Protein AF-A0A9D9YTU1-F1 (afdb_monomer_lite)

Foldseek 3Di:
DDDPPDPPVPDQDEAEAEAPLPQVVQVVVVVVQVVPQPDPDPVSGHHYDYDNDVVQDDPVCQVVVNDDHD

Secondary structure (DSSP, 8-state):
-----------PPPEEEEE-SSHHHHHHHHHHHHHHS--SSGGGS--EEEEE-TTS--HHHHHTTSS---

Sequence (70 aa):
MEQAVENSQTAAKIAGIMGGMGPEATVDFMARVLAATDAATDQEHIHMLVDHNPRVPDRHASISGSGPDA

Structure (mmCIF, N/CA/C/O backbone):
data_AF-A0A9D9YTU1-F1
#
_entry.id   AF-A0A9D9YTU1-F1
#
loop_
_atom_site.group_PDB
_atom_site.id
_atom_site.type_symbol
_atom_site.label_atom_id
_atom_site.label_alt_id
_atom_site.label_comp_id
_atom_site.label_asym_id
_atom_site.label_entity_id
_atom_site.label_seq_id
_atom_site.pdbx_PDB_ins_code
_atom_site.Cartn_x
_atom_site.Cartn_y
_atom_site.Cartn_z
_atom_site.occupancy
_atom_site.B_iso_or_equiv
_atom_site.auth_seq_id
_atom_site.auth_comp_id
_atom_site.auth_asym_id
_atom_site.auth_atom_id
_atom_site.pdbx_PDB_model_num
ATOM 1 N N . MET A 1 1 ? 14.149 -15.233 39.377 1.00 53.03 1 MET A N 1
ATOM 2 C CA . MET A 1 1 ? 13.354 -16.373 38.882 1.00 53.03 1 MET A CA 1
ATOM 3 C C . MET A 1 1 ? 11.947 -16.096 39.379 1.00 53.03 1 MET A C 1
ATOM 5 O O . MET A 1 1 ? 11.711 -16.253 40.560 1.00 53.03 1 MET A O 1
ATOM 9 N N . GLU A 1 2 ? 11.082 -15.395 38.663 1.00 48.75 2 GLU A N 1
ATOM 10 C CA . GLU A 1 2 ? 10.699 -15.603 37.272 1.00 48.75 2 GLU A CA 1
ATOM 11 C C . GLU A 1 2 ? 10.162 -14.267 36.717 1.00 48.75 2 GLU A C 1
ATOM 13 O O . GLU A 1 2 ? 9.173 -13.741 37.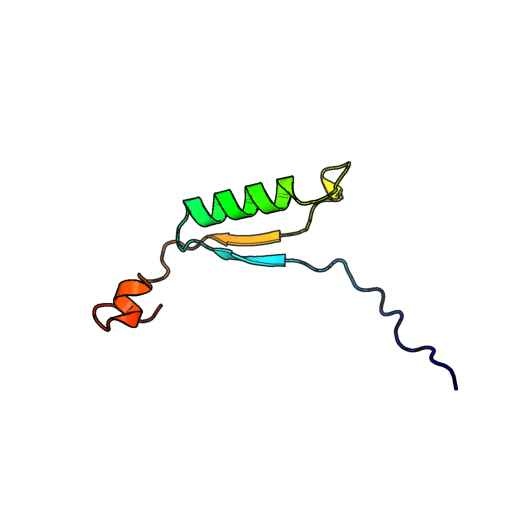208 1.00 48.75 2 GLU A O 1
ATOM 18 N N . GLN A 1 3 ? 10.890 -13.689 35.761 1.00 46.72 3 GLN A N 1
ATOM 19 C CA . GLN A 1 3 ? 10.370 -12.889 34.645 1.00 46.72 3 GLN A CA 1
ATOM 20 C C . GLN A 1 3 ? 9.238 -11.878 34.937 1.00 46.72 3 GLN A C 1
ATOM 22 O O . GLN A 1 3 ? 8.074 -12.122 34.650 1.00 46.72 3 GLN A O 1
ATOM 27 N N . ALA A 1 4 ? 9.617 -10.664 35.345 1.00 47.84 4 ALA A N 1
ATOM 28 C CA . ALA A 1 4 ? 8.874 -9.447 34.991 1.00 47.84 4 ALA A CA 1
ATOM 29 C C . ALA A 1 4 ? 9.535 -8.784 33.766 1.00 47.84 4 ALA A C 1
ATOM 31 O O . ALA A 1 4 ? 9.875 -7.602 33.774 1.00 47.84 4 ALA A O 1
ATOM 32 N N . VAL A 1 5 ? 9.807 -9.601 32.743 1.00 55.72 5 VAL A N 1
ATOM 33 C CA . VAL A 1 5 ? 10.289 -9.142 31.440 1.00 55.72 5 VAL A CA 1
ATOM 34 C C . VAL A 1 5 ? 9.099 -8.510 30.714 1.00 55.72 5 VAL A C 1
ATOM 36 O O . VAL A 1 5 ? 8.122 -9.182 30.417 1.00 55.72 5 VAL A O 1
ATOM 39 N N . GLU A 1 6 ? 9.213 -7.201 30.490 1.00 50.84 6 GLU A N 1
ATOM 40 C CA . GLU A 1 6 ? 8.594 -6.430 29.403 1.00 50.84 6 GLU A CA 1
ATOM 41 C C . GLU A 1 6 ? 7.063 -6.415 29.287 1.00 50.84 6 GLU A C 1
ATOM 43 O O . GLU A 1 6 ? 6.485 -6.977 28.367 1.00 50.84 6 GLU A O 1
ATOM 48 N N . ASN A 1 7 ? 6.416 -5.565 30.086 1.00 52.03 7 ASN A N 1
ATOM 49 C CA . ASN A 1 7 ? 5.256 -4.818 29.586 1.00 52.03 7 ASN A CA 1
ATOM 50 C C . ASN A 1 7 ? 5.706 -3.403 29.211 1.00 52.03 7 ASN A C 1
ATOM 52 O O . ASN A 1 7 ? 5.390 -2.422 29.884 1.00 52.03 7 ASN A O 1
ATOM 56 N N . SER A 1 8 ? 6.465 -3.294 28.118 1.00 56.97 8 SER A N 1
ATOM 57 C CA . SER A 1 8 ? 6.464 -2.044 27.363 1.00 56.97 8 SER A CA 1
ATOM 58 C C . SER A 1 8 ? 5.084 -1.951 26.724 1.00 56.97 8 SER A C 1
ATOM 60 O O . SER A 1 8 ? 4.753 -2.772 25.866 1.00 56.97 8 SER A O 1
ATOM 62 N N . GLN A 1 9 ? 4.254 -1.010 27.186 1.00 56.91 9 GLN A N 1
ATOM 63 C CA . GLN A 1 9 ? 3.058 -0.583 26.463 1.00 56.91 9 GLN A CA 1
ATOM 64 C C . GLN A 1 9 ? 3.503 -0.250 25.042 1.00 56.91 9 GLN A C 1
ATOM 66 O O . GLN A 1 9 ? 4.073 0.809 24.786 1.00 56.91 9 GLN A O 1
ATOM 71 N N . THR A 1 10 ? 3.343 -1.200 24.125 1.00 57.03 10 THR A N 1
ATOM 72 C CA . THR A 1 10 ? 3.811 -1.017 22.763 1.00 57.03 10 THR A CA 1
ATOM 73 C C . THR A 1 10 ? 2.795 -0.086 22.138 1.00 57.03 10 THR A C 1
ATOM 75 O O . THR A 1 10 ? 1.674 -0.498 21.848 1.00 57.03 10 THR A O 1
ATOM 78 N N . ALA A 1 11 ? 3.160 1.191 22.009 1.00 69.38 11 ALA A N 1
ATOM 79 C CA . ALA A 1 11 ? 2.415 2.136 21.193 1.00 69.38 11 ALA A CA 1
ATOM 80 C C . ALA A 1 11 ? 2.024 1.434 19.884 1.00 69.38 11 ALA A C 1
ATOM 82 O O . ALA A 1 11 ? 2.846 0.701 19.319 1.00 69.38 11 ALA A O 1
ATOM 83 N N . ALA A 1 12 ? 0.767 1.592 19.460 1.00 83.00 12 ALA A N 1
ATOM 84 C CA . ALA A 1 12 ? 0.243 0.920 18.276 1.00 83.00 12 ALA A CA 1
ATOM 85 C C . ALA A 1 12 ? 1.244 1.060 17.117 1.00 83.00 12 ALA A C 1
ATOM 87 O O . ALA A 1 12 ? 1.652 2.170 16.765 1.00 83.00 12 ALA A O 1
ATOM 88 N N . LYS A 1 13 ? 1.711 -0.076 16.588 1.00 91.75 13 LYS A N 1
ATOM 89 C CA . LYS A 1 13 ? 2.750 -0.095 15.553 1.00 91.75 13 LYS A CA 1
ATOM 90 C C . LYS A 1 13 ? 2.168 0.440 14.248 1.00 91.75 13 LYS A C 1
ATOM 92 O O . LYS A 1 13 ? 1.039 0.115 13.894 1.00 91.75 13 LYS A O 1
ATOM 97 N N . ILE A 1 14 ? 2.966 1.224 13.532 1.00 96.12 14 ILE A N 1
ATOM 98 C CA . ILE A 1 14 ? 2.600 1.786 12.231 1.00 96.12 14 ILE A CA 1
ATOM 99 C C . ILE A 1 14 ? 3.235 0.928 11.139 1.00 96.12 14 ILE A C 1
ATOM 101 O O . ILE A 1 14 ? 4.439 0.664 11.177 1.00 96.12 14 ILE A O 1
ATOM 105 N N . ALA A 1 15 ? 2.437 0.505 10.162 1.00 96.75 15 ALA A N 1
ATOM 106 C CA . ALA A 1 15 ? 2.932 -0.199 8.987 1.00 96.75 15 ALA A CA 1
ATOM 107 C C . ALA A 1 15 ? 3.429 0.812 7.941 1.00 96.75 15 ALA A C 1
ATOM 109 O O . ALA A 1 15 ? 2.648 1.594 7.404 1.00 96.75 15 ALA A O 1
ATOM 110 N N . GLY A 1 16 ? 4.732 0.802 7.653 1.00 97.81 16 GLY A N 1
ATOM 111 C CA . GLY A 1 16 ? 5.318 1.574 6.555 1.00 97.81 16 GLY A CA 1
ATOM 112 C C . GLY A 1 16 ? 5.294 0.777 5.252 1.00 97.81 16 GLY A C 1
ATOM 113 O O . GLY A 1 16 ? 5.771 -0.357 5.219 1.00 97.81 16 GLY A O 1
ATOM 114 N N . ILE A 1 17 ? 4.750 1.361 4.185 1.00 98.00 17 ILE A N 1
ATOM 115 C CA . ILE A 1 17 ? 4.608 0.721 2.872 1.00 98.00 17 ILE A CA 1
ATOM 116 C C . ILE A 1 17 ? 5.363 1.556 1.838 1.00 98.00 17 ILE A C 1
ATOM 118 O O . ILE A 1 17 ? 4.957 2.671 1.520 1.00 98.00 17 ILE A O 1
ATOM 122 N N . MET A 1 18 ? 6.442 0.991 1.294 1.00 97.06 18 MET A N 1
ATOM 123 C CA . MET A 1 18 ? 7.182 1.559 0.163 1.00 97.06 18 MET A CA 1
ATOM 124 C C . MET A 1 18 ? 6.570 1.034 -1.139 1.00 97.06 18 MET A C 1
ATOM 126 O O . MET A 1 18 ? 6.822 -0.104 -1.543 1.00 97.06 18 MET A O 1
ATOM 130 N N . GLY A 1 19 ? 5.704 1.835 -1.751 1.00 97.00 19 GLY A N 1
ATOM 131 C CA . GLY A 1 19 ? 4.920 1.483 -2.932 1.00 97.00 19 GLY A CA 1
ATOM 132 C C . GLY A 1 19 ? 5.345 2.234 -4.194 1.00 97.00 19 GLY A C 1
ATOM 133 O O . GLY A 1 19 ? 6.456 2.736 -4.314 1.00 97.00 19 GLY A O 1
ATOM 134 N N . GLY A 1 20 ? 4.443 2.284 -5.175 1.00 96.25 20 GLY A N 1
ATOM 135 C CA . GLY A 1 20 ? 4.660 2.922 -6.479 1.00 96.25 20 GLY A CA 1
ATOM 136 C C . GLY A 1 20 ? 5.295 2.019 -7.543 1.00 96.25 20 GLY A C 1
ATOM 137 O O . GLY A 1 20 ? 5.444 2.439 -8.685 1.00 96.25 20 GLY A O 1
ATOM 138 N N . MET A 1 21 ? 5.595 0.758 -7.213 1.00 95.75 21 MET A N 1
ATOM 139 C CA . MET A 1 21 ? 6.354 -0.185 -8.048 1.00 95.75 21 MET A CA 1
ATOM 140 C C . MET A 1 21 ? 5.541 -1.446 -8.447 1.00 95.75 21 MET A C 1
ATOM 142 O O . MET A 1 21 ? 5.990 -2.578 -8.269 1.00 95.75 21 MET A O 1
ATOM 146 N N . GLY A 1 22 ? 4.338 -1.368 -9.017 1.00 95.25 22 GLY A N 1
ATOM 147 C CA . GLY A 1 22 ? 3.697 -0.211 -9.645 1.00 95.25 22 GLY A CA 1
ATOM 148 C C . GLY A 1 22 ? 2.553 0.424 -8.836 1.00 95.25 22 GLY A C 1
ATOM 149 O O . GLY A 1 22 ? 2.182 -0.084 -7.770 1.00 95.25 22 GLY A O 1
ATOM 150 N N . PRO A 1 23 ? 1.962 1.519 -9.350 1.00 97.44 23 PRO A N 1
ATOM 151 C CA . PRO A 1 23 ? 0.862 2.235 -8.701 1.00 97.44 23 PRO A CA 1
ATOM 152 C C . PRO A 1 23 ? -0.333 1.345 -8.359 1.00 97.44 23 PRO A C 1
ATOM 154 O O . PRO A 1 23 ? -0.752 1.278 -7.205 1.00 97.44 23 PRO A O 1
ATOM 157 N N . GLU A 1 24 ? -0.834 0.598 -9.342 1.00 98.19 24 GLU A N 1
ATOM 158 C CA . GLU A 1 24 ? -2.007 -0.264 -9.165 1.00 98.19 24 GLU A CA 1
ATOM 159 C C . GLU A 1 24 ? -1.747 -1.381 -8.155 1.00 98.19 24 GLU A C 1
ATOM 161 O O . GLU A 1 24 ? -2.592 -1.646 -7.307 1.00 98.19 24 GLU A O 1
ATOM 166 N N . ALA A 1 25 ? -0.544 -1.964 -8.162 1.00 97.88 25 ALA A N 1
ATOM 167 C CA . ALA A 1 25 ? -0.156 -2.980 -7.185 1.00 97.88 25 ALA A CA 1
ATOM 168 C C . ALA A 1 25 ? -0.167 -2.436 -5.747 1.00 97.88 25 ALA A C 1
ATOM 170 O O . ALA A 1 25 ? -0.505 -3.155 -4.811 1.00 97.88 25 ALA A O 1
ATOM 171 N N . THR A 1 26 ? 0.164 -1.155 -5.564 1.00 98.31 26 THR A N 1
ATOM 172 C CA . THR A 1 26 ? 0.120 -0.509 -4.242 1.00 98.31 26 THR A CA 1
ATOM 173 C C . THR A 1 26 ? -1.322 -0.323 -3.770 1.00 98.31 26 THR A C 1
ATOM 175 O O . THR A 1 26 ? -1.620 -0.554 -2.601 1.00 98.31 26 THR A O 1
ATOM 178 N N . VAL A 1 27 ? -2.233 0.052 -4.674 1.00 98.38 27 VAL A N 1
ATOM 179 C CA . VAL A 1 27 ? -3.667 0.182 -4.362 1.00 98.38 27 VAL A CA 1
ATOM 180 C C . VAL A 1 27 ? -4.294 -1.179 -4.066 1.00 98.38 27 VAL A C 1
ATOM 182 O O . VAL A 1 27 ? -4.993 -1.316 -3.064 1.00 98.38 27 VAL A O 1
ATOM 185 N N . ASP A 1 28 ? -3.992 -2.194 -4.878 1.00 98.56 28 ASP A N 1
ATOM 186 C CA . ASP A 1 28 ? -4.436 -3.574 -4.651 1.00 98.56 28 ASP A CA 1
ATOM 187 C C . ASP A 1 28 ? -3.929 -4.109 -3.304 1.00 98.56 28 ASP A C 1
ATOM 189 O O . ASP A 1 28 ? -4.691 -4.699 -2.540 1.00 98.56 28 ASP A O 1
ATOM 193 N N . PHE A 1 29 ? -2.670 -3.830 -2.951 1.00 98.44 29 PHE A N 1
ATOM 194 C CA . PHE A 1 29 ? -2.127 -4.187 -1.643 1.00 98.44 29 PHE A CA 1
ATOM 195 C C . PHE A 1 29 ? -2.920 -3.551 -0.494 1.00 98.44 29 PHE A C 1
ATOM 197 O O . PHE A 1 29 ? -3.330 -4.263 0.422 1.00 98.44 29 PHE A O 1
ATOM 204 N N . MET A 1 30 ? -3.193 -2.242 -0.551 1.00 98.25 30 MET A N 1
ATOM 205 C CA . MET A 1 30 ? -4.000 -1.568 0.475 1.00 98.25 30 MET A CA 1
ATOM 206 C C . MET A 1 30 ? -5.398 -2.186 0.587 1.00 98.25 30 MET A C 1
ATOM 208 O O . MET A 1 30 ? -5.864 -2.446 1.695 1.00 98.25 30 MET A O 1
ATOM 212 N N . ALA A 1 31 ? -6.045 -2.485 -0.543 1.00 98.31 31 ALA A N 1
ATOM 213 C CA . ALA A 1 31 ? -7.356 -3.127 -0.559 1.00 98.31 31 ALA A CA 1
ATOM 214 C C . ALA A 1 31 ? -7.330 -4.521 0.095 1.00 98.31 31 ALA A C 1
ATOM 216 O O . ALA A 1 31 ? -8.222 -4.855 0.876 1.00 98.31 31 ALA A O 1
ATOM 217 N N . ARG A 1 32 ? -6.285 -5.318 -0.162 1.00 98.38 32 ARG A N 1
ATOM 218 C CA . ARG A 1 32 ? -6.097 -6.631 0.478 1.00 98.38 32 ARG A CA 1
ATOM 219 C C . ARG A 1 32 ? -5.850 -6.520 1.973 1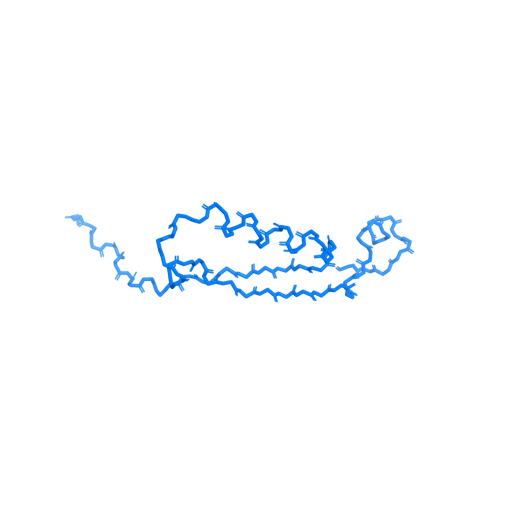.00 98.38 32 ARG A C 1
ATOM 221 O O . ARG A 1 32 ? -6.385 -7.332 2.719 1.00 98.38 32 ARG A O 1
ATOM 228 N N . VAL A 1 33 ? -5.063 -5.536 2.412 1.00 97.88 33 VAL A N 1
ATOM 229 C CA . VAL A 1 33 ? -4.839 -5.293 3.844 1.00 97.88 33 VAL A CA 1
ATOM 230 C C . VAL A 1 33 ? -6.158 -4.954 4.528 1.00 97.88 33 VAL A C 1
ATOM 232 O O . VAL A 1 33 ? -6.475 -5.564 5.544 1.00 97.88 33 VAL A O 1
ATOM 235 N N . LEU A 1 34 ? -6.958 -4.055 3.949 1.00 97.12 34 LEU A N 1
ATOM 236 C CA . LEU A 1 34 ? -8.279 -3.713 4.482 1.00 97.12 34 LEU A CA 1
ATOM 237 C C . LEU A 1 34 ? -9.182 -4.949 4.583 1.00 97.12 34 LEU A C 1
ATOM 239 O O . LEU A 1 34 ? -9.745 -5.191 5.643 1.00 97.12 34 LEU A O 1
ATOM 243 N N . ALA A 1 35 ? -9.264 -5.761 3.524 1.00 98.12 35 ALA A N 1
ATOM 244 C CA . ALA A 1 35 ? -10.103 -6.961 3.494 1.00 98.12 35 ALA A CA 1
ATOM 245 C C . ALA A 1 35 ? -9.631 -8.081 4.440 1.00 98.12 35 ALA A C 1
ATOM 247 O O . ALA A 1 35 ? -10.439 -8.898 4.874 1.00 98.12 35 ALA A O 1
ATOM 248 N N . ALA A 1 36 ? -8.330 -8.149 4.729 1.00 97.62 36 ALA A N 1
ATOM 249 C CA . ALA A 1 36 ? -7.740 -9.147 5.619 1.00 97.62 36 ALA A CA 1
ATOM 250 C C . ALA A 1 36 ? -7.657 -8.686 7.084 1.00 97.62 36 ALA A C 1
ATOM 252 O O . ALA A 1 36 ? -7.301 -9.486 7.949 1.00 97.62 36 ALA A O 1
ATOM 253 N N . THR A 1 37 ? -7.938 -7.411 7.366 1.00 96.38 37 THR A N 1
ATOM 254 C CA . THR A 1 37 ? -7.940 -6.882 8.731 1.00 96.38 37 THR A CA 1
ATOM 255 C C . THR A 1 37 ? -9.285 -7.185 9.377 1.00 96.38 37 THR A C 1
ATOM 257 O O . THR A 1 37 ? -10.317 -6.723 8.901 1.00 96.38 37 THR A O 1
ATOM 260 N N . ASP A 1 38 ? -9.268 -7.946 10.469 1.00 96.38 38 ASP A N 1
ATOM 261 C CA . ASP A 1 38 ? -10.449 -8.165 11.303 1.00 96.38 38 ASP A CA 1
ATOM 262 C C . ASP A 1 38 ? -10.721 -6.902 12.132 1.00 96.38 38 ASP A C 1
ATOM 264 O O . ASP A 1 38 ? -10.111 -6.687 13.179 1.00 96.38 38 ASP A O 1
ATOM 268 N N . ALA A 1 39 ? -11.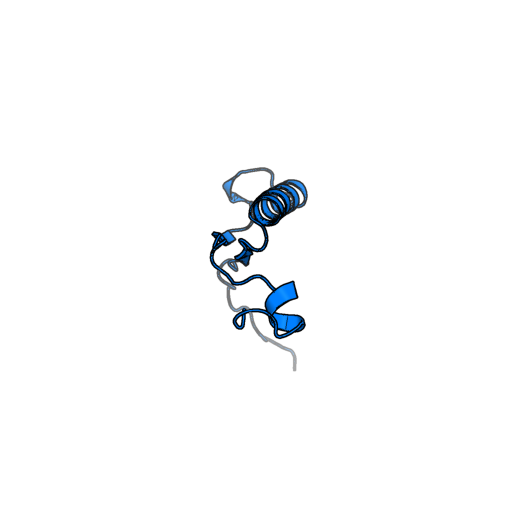570 -6.027 11.597 1.00 96.00 39 ALA A N 1
ATOM 269 C CA . ALA A 1 39 ? -11.958 -4.762 12.204 1.00 96.00 39 ALA A CA 1
ATOM 270 C C . ALA A 1 39 ? -13.480 -4.608 12.133 1.00 96.00 39 ALA A C 1
ATOM 272 O O . ALA A 1 39 ? -14.091 -4.773 11.074 1.00 96.00 39 ALA A O 1
ATOM 273 N N . ALA A 1 40 ? -14.098 -4.276 13.264 1.00 96.50 40 ALA A N 1
ATOM 274 C CA . ALA A 1 40 ? -15.521 -3.964 13.350 1.00 96.50 40 ALA A CA 1
ATOM 275 C C . ALA A 1 40 ? -15.799 -2.467 13.137 1.00 96.50 40 ALA A C 1
ATOM 277 O O . ALA A 1 40 ? -16.935 -2.081 12.849 1.00 96.50 40 ALA A O 1
ATOM 278 N N . THR A 1 41 ? -14.774 -1.623 13.289 1.00 97.50 41 THR A N 1
ATOM 279 C CA . THR A 1 41 ? -14.839 -0.167 13.109 1.00 97.50 41 THR A CA 1
ATOM 280 C C . THR A 1 41 ? -13.640 0.355 12.318 1.00 97.50 41 THR A C 1
ATOM 282 O O . THR A 1 41 ? -12.572 -0.255 12.313 1.00 97.50 41 THR A O 1
ATOM 285 N N . ASP A 1 42 ? -13.778 1.528 11.695 1.00 96.31 42 ASP A N 1
ATOM 286 C CA . ASP A 1 42 ? -12.690 2.153 10.926 1.00 96.31 42 ASP A CA 1
ATOM 287 C C . ASP A 1 42 ? -11.424 2.385 11.778 1.00 96.31 42 ASP A C 1
ATOM 289 O O . ASP A 1 42 ? -10.302 2.287 11.284 1.00 96.31 42 ASP A O 1
ATOM 293 N N . GLN A 1 43 ? -11.590 2.669 13.075 1.00 95.94 43 GLN A N 1
ATOM 294 C CA . GLN A 1 43 ? -10.501 2.941 14.020 1.00 95.94 43 GLN A CA 1
ATOM 295 C C . GLN A 1 43 ? -9.706 1.689 14.414 1.00 95.94 43 GLN A C 1
ATOM 297 O O . GLN A 1 43 ? -8.599 1.817 14.937 1.00 95.94 43 GLN A O 1
ATOM 302 N N . GLU A 1 44 ? -10.259 0.498 14.182 1.00 95.62 44 GLU A N 1
ATOM 303 C CA . GLU A 1 44 ? -9.595 -0.782 14.449 1.00 95.62 44 GLU A CA 1
ATOM 304 C C . GLU A 1 44 ? -8.691 -1.229 13.293 1.00 95.62 44 GLU A C 1
ATOM 306 O O . GLU A 1 44 ? -7.910 -2.170 13.448 1.00 95.62 44 GLU A O 1
ATOM 311 N N . HIS A 1 45 ? -8.742 -0.548 12.143 1.00 96.25 45 HIS A N 1
ATOM 312 C CA . HIS A 1 45 ? -7.856 -0.854 11.028 1.00 96.25 45 HIS A CA 1
ATOM 313 C C . HIS A 1 45 ? -6.386 -0.522 11.323 1.00 96.25 45 HIS A C 1
ATOM 315 O O . HIS A 1 45 ? -6.036 0.334 12.138 1.00 96.25 45 HIS A O 1
ATOM 321 N N . ILE A 1 46 ? -5.496 -1.193 10.588 1.00 95.69 46 ILE A N 1
ATOM 322 C CA . ILE A 1 46 ? -4.051 -0.982 10.675 1.00 95.69 46 ILE A CA 1
ATOM 323 C C . ILE A 1 46 ? -3.706 0.450 10.249 1.00 95.69 46 ILE A C 1
ATOM 325 O O . ILE A 1 46 ? -3.992 0.867 9.126 1.00 95.69 46 ILE A O 1
ATOM 329 N N . HIS A 1 47 ? -3.010 1.185 11.118 1.00 96.56 47 HIS A N 1
ATOM 330 C CA . HIS A 1 47 ? -2.423 2.473 10.761 1.00 96.56 47 HIS A CA 1
ATOM 331 C C . HIS A 1 47 ? -1.276 2.259 9.764 1.00 96.56 47 HIS A C 1
ATOM 333 O O . HIS A 1 47 ? -0.241 1.673 10.093 1.00 96.56 47 HIS A O 1
ATOM 339 N N . MET A 1 48 ? -1.470 2.752 8.541 1.00 97.25 48 MET A N 1
ATOM 340 C CA . MET A 1 48 ? -0.528 2.632 7.432 1.00 97.25 48 MET A CA 1
ATOM 341 C C . MET A 1 48 ? 0.025 3.997 7.010 1.00 97.25 48 MET A C 1
ATOM 343 O O . MET A 1 48 ? -0.737 4.939 6.806 1.00 97.25 48 MET A O 1
ATOM 347 N N . LEU A 1 49 ? 1.342 4.080 6.810 1.00 98.12 49 LEU A N 1
ATOM 348 C CA . LEU A 1 49 ? 1.999 5.173 6.089 1.00 98.12 49 LEU A CA 1
ATOM 349 C C . LEU A 1 49 ? 2.472 4.638 4.741 1.00 98.12 49 LEU A C 1
ATOM 351 O O . LEU A 1 49 ? 3.322 3.750 4.692 1.00 98.12 49 LEU A O 1
ATOM 355 N N . VAL A 1 50 ? 1.912 5.168 3.655 1.00 98.00 50 VAL A N 1
ATOM 356 C CA . VAL A 1 50 ? 2.189 4.690 2.296 1.00 98.00 50 VAL A CA 1
ATOM 357 C C . VAL A 1 50 ? 2.971 5.740 1.528 1.00 98.00 50 VAL A C 1
ATOM 359 O O . VAL A 1 50 ? 2.448 6.817 1.246 1.00 98.00 50 VAL A O 1
ATOM 362 N N . ASP A 1 51 ? 4.202 5.407 1.151 1.00 97.75 51 ASP A N 1
ATOM 363 C CA . ASP A 1 51 ? 4.946 6.155 0.144 1.00 97.75 51 ASP A CA 1
ATOM 364 C C . ASP A 1 51 ? 4.586 5.611 -1.243 1.00 97.75 51 ASP A C 1
ATOM 366 O O . ASP A 1 51 ? 5.030 4.539 -1.654 1.00 97.75 51 ASP A O 1
ATOM 370 N N . HIS A 1 52 ? 3.716 6.323 -1.956 1.00 97.19 52 HIS A N 1
ATOM 371 C CA . HIS A 1 52 ? 3.283 5.957 -3.301 1.00 97.19 52 HIS A CA 1
ATOM 372 C C . HIS A 1 52 ? 4.136 6.695 -4.337 1.00 97.19 52 HIS A C 1
ATOM 374 O O . HIS A 1 52 ? 3.704 7.692 -4.921 1.00 97.19 52 HIS A O 1
ATOM 380 N N . ASN A 1 53 ? 5.359 6.211 -4.562 1.00 96.56 53 ASN A N 1
ATOM 381 C CA . ASN A 1 53 ? 6.325 6.876 -5.431 1.00 96.56 53 ASN A CA 1
ATOM 382 C C . ASN A 1 53 ? 6.559 6.116 -6.754 1.00 96.56 53 ASN A C 1
ATOM 384 O O . ASN A 1 53 ? 7.430 5.252 -6.828 1.00 96.56 53 ASN A O 1
ATOM 388 N N . PRO A 1 54 ? 5.847 6.456 -7.846 1.00 94.81 54 PRO A N 1
ATOM 389 C CA . PRO A 1 54 ? 6.068 5.840 -9.156 1.00 94.81 54 PRO A CA 1
ATOM 390 C C . PRO A 1 54 ? 7.337 6.322 -9.867 1.00 94.81 54 PRO A C 1
ATOM 392 O O . PRO A 1 54 ? 7.613 5.882 -10.979 1.00 94.81 54 PRO A O 1
ATOM 395 N N . ARG A 1 55 ? 8.086 7.265 -9.281 1.00 94.50 55 ARG A N 1
ATOM 396 C CA . ARG A 1 55 ? 9.330 7.785 -9.868 1.00 94.50 55 ARG A CA 1
ATOM 397 C C . ARG A 1 55 ? 10.537 6.910 -9.542 1.00 94.50 55 ARG A C 1
ATOM 399 O O . ARG A 1 55 ? 11.621 7.208 -10.039 1.00 94.50 55 ARG A O 1
ATOM 406 N N . VAL A 1 56 ? 10.366 5.882 -8.706 1.00 91.38 56 VAL A N 1
ATOM 407 C CA . VAL A 1 56 ? 11.399 4.867 -8.492 1.00 91.38 56 VAL A CA 1
ATOM 408 C C . VAL A 1 56 ? 11.738 4.230 -9.847 1.00 91.38 56 VAL A C 1
ATOM 410 O O . VAL A 1 56 ? 10.814 3.852 -10.575 1.00 91.38 56 VAL A O 1
ATOM 413 N N . PRO A 1 57 ? 13.027 4.148 -10.220 1.00 90.81 57 PRO A N 1
ATOM 414 C CA . PRO A 1 57 ? 13.447 3.575 -11.491 1.00 90.81 57 PRO A CA 1
ATOM 415 C C . PRO A 1 57 ? 12.919 2.166 -11.769 1.00 90.81 57 PRO A C 1
ATOM 417 O O . PRO A 1 57 ? 12.611 1.383 -10.868 1.00 90.81 57 PRO A O 1
ATOM 420 N N . ASP A 1 58 ? 12.836 1.829 -13.058 1.00 92.69 58 ASP A N 1
ATOM 421 C CA . ASP A 1 58 ? 12.450 0.493 -13.500 1.00 92.69 58 ASP A CA 1
ATOM 422 C C . ASP A 1 58 ? 13.439 -0.549 -12.951 1.00 92.69 58 ASP A C 1
ATOM 424 O O . ASP A 1 58 ? 14.617 -0.583 -13.315 1.00 92.69 58 ASP A O 1
ATOM 428 N N . ARG A 1 59 ? 12.939 -1.433 -12.081 1.00 92.19 59 ARG A N 1
ATOM 429 C CA . ARG A 1 59 ? 13.761 -2.449 -11.410 1.00 92.19 59 ARG A CA 1
ATOM 430 C C . ARG A 1 59 ? 14.297 -3.505 -12.372 1.00 92.19 59 ARG A C 1
ATOM 432 O O . ARG A 1 59 ? 15.378 -4.033 -12.136 1.00 92.19 59 ARG A O 1
ATOM 439 N N . HIS A 1 60 ? 13.584 -3.818 -13.454 1.00 93.44 60 HIS A N 1
ATOM 440 C CA . HIS A 1 60 ? 14.092 -4.735 -14.474 1.00 93.44 60 HIS A CA 1
ATOM 441 C C . HIS A 1 60 ? 15.249 -4.096 -15.246 1.00 93.44 60 HIS A C 1
ATOM 443 O O . HIS A 1 60 ? 16.256 -4.762 -15.502 1.00 93.44 60 HIS A O 1
ATOM 449 N N . ALA A 1 61 ? 15.143 -2.804 -15.566 1.00 92.38 61 ALA A N 1
ATOM 450 C CA . ALA A 1 61 ? 16.224 -2.058 -16.207 1.00 92.38 61 ALA A CA 1
ATOM 451 C C . ALA A 1 61 ? 17.447 -1.911 -15.284 1.00 92.38 61 ALA A C 1
ATOM 453 O O . ALA A 1 61 ? 18.574 -2.090 -15.741 1.00 92.38 61 ALA A O 1
ATOM 454 N N . SER A 1 62 ? 17.234 -1.664 -13.987 1.00 91.69 62 SER A N 1
ATOM 455 C CA . SER A 1 62 ? 18.312 -1.636 -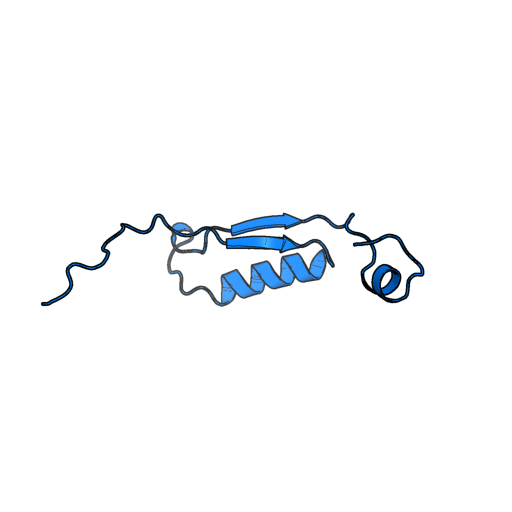12.988 1.00 91.69 62 SER A CA 1
ATOM 456 C C . SER A 1 62 ? 19.031 -2.990 -12.898 1.00 91.69 62 SER A C 1
ATOM 458 O O . SER A 1 62 ? 20.244 -3.057 -13.075 1.00 91.69 62 SER A O 1
ATOM 460 N N . ILE A 1 63 ? 18.291 -4.096 -12.736 1.00 93.50 63 ILE A N 1
ATOM 461 C CA . ILE A 1 63 ? 18.876 -5.446 -12.617 1.00 93.50 63 ILE A CA 1
ATOM 462 C C . ILE A 1 63 ? 19.623 -5.866 -13.891 1.00 93.50 63 ILE A C 1
ATOM 464 O O . ILE A 1 63 ? 20.646 -6.544 -13.816 1.00 93.50 63 ILE A O 1
ATOM 468 N N . SER A 1 64 ? 19.123 -5.478 -15.065 1.00 94.50 64 SER A N 1
ATOM 469 C CA . SER A 1 64 ? 19.776 -5.775 -16.347 1.00 94.50 64 SER A CA 1
ATOM 470 C C . SER A 1 64 ? 20.932 -4.826 -16.689 1.00 94.50 64 SER A C 1
ATOM 472 O O . SER A 1 64 ? 21.605 -5.035 -17.698 1.00 94.50 64 SER A O 1
ATOM 474 N N . GLY A 1 65 ? 21.183 -3.800 -15.867 1.00 92.31 65 GLY A N 1
ATOM 475 C CA . GLY A 1 65 ? 22.217 -2.787 -16.093 1.00 92.31 65 GLY A CA 1
ATOM 476 C C . GLY A 1 65 ? 21.918 -1.829 -17.251 1.00 92.31 65 GLY A C 1
ATOM 477 O O . GLY A 1 65 ? 22.804 -1.096 -17.685 1.00 92.31 65 GLY A O 1
ATOM 478 N N . SER A 1 66 ? 20.690 -1.833 -17.779 1.00 92.81 66 SER A N 1
ATOM 479 C CA . SER A 1 66 ? 20.267 -0.966 -18.885 1.00 92.81 66 SER A CA 1
ATOM 480 C C . SER A 1 66 ? 19.586 0.325 -18.419 1.00 92.81 66 SER A C 1
ATOM 482 O O . SER A 1 66 ? 19.146 1.117 -19.252 1.00 92.81 66 SER A O 1
ATOM 484 N N . GLY A 1 67 ? 19.443 0.524 -17.108 1.00 88.69 67 GLY A N 1
ATOM 485 C CA . GLY A 1 67 ? 18.805 1.688 -16.499 1.00 88.69 67 GLY A CA 1
ATOM 486 C C . GLY A 1 67 ? 19.508 2.134 -15.215 1.00 88.69 67 GLY A C 1
ATOM 487 O O . GLY A 1 67 ? 20.438 1.466 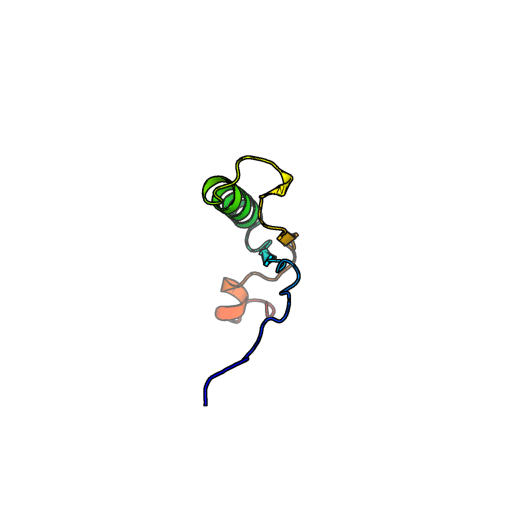-14.765 1.00 88.69 67 GLY A O 1
ATOM 488 N N . PRO A 1 68 ? 19.093 3.2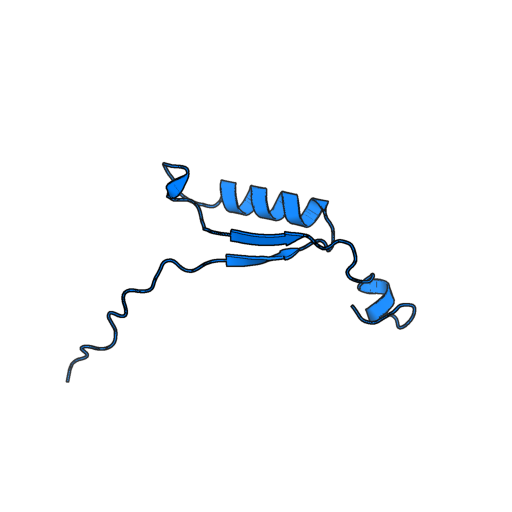78 -14.642 1.00 88.06 68 PRO A N 1
ATOM 489 C CA . PRO A 1 68 ? 19.638 3.754 -13.377 1.00 88.06 68 PRO A CA 1
ATOM 490 C C . PRO A 1 68 ? 19.258 2.819 -12.222 1.00 88.06 68 PRO A C 1
ATOM 492 O O . PRO A 1 68 ? 18.252 2.110 -12.300 1.00 88.06 68 PRO A O 1
ATOM 495 N N . ASP A 1 69 ? 20.053 2.849 -11.153 1.00 84.56 69 ASP A N 1
ATOM 496 C CA . ASP A 1 69 ? 19.777 2.099 -9.926 1.00 84.56 69 ASP A CA 1
ATOM 497 C C . ASP A 1 69 ? 18.437 2.522 -9.319 1.00 84.56 69 ASP A C 1
ATOM 499 O O . ASP A 1 69 ? 18.125 3.716 -9.266 1.00 84.56 69 ASP A O 1
ATOM 503 N N . ALA A 1 70 ? 17.651 1.527 -8.903 1.00 77.69 70 ALA A N 1
ATOM 504 C CA . ALA A 1 70 ? 16.343 1.711 -8.280 1.00 77.69 70 ALA A CA 1
ATOM 505 C C . ALA A 1 70 ? 16.434 1.969 -6.771 1.00 77.69 70 ALA A C 1
ATOM 507 O O . ALA A 1 70 ? 17.317 1.370 -6.115 1.00 77.69 70 ALA A O 1
#

pLDDT: mean 88.61, std 15.53, range [46.72, 98.56]

Radius of gyration: 18.41 Å; chains: 1; bounding box: 38×24×58 Å